Protein AF-A0A382UWT8-F1 (afdb_monomer_lite)

Foldseek 3Di:
DVVLVVLDDPPDDDVPVVVLVVVLVVLVPDPPSVVVVVVSVVVSCVSSPDDPPVVVQWDWDQDPNDTDIAGPPPPDRPD

InterPro domains:
  IPR003717 Recombination protein O, RecO [PF02565] (2-72)
  IPR042242 Recombination protein O, C-terminal [G3DSA:1.20.1440.120] (1-76)

Sequence (79 aa):
MNLIKLLTVESQENSNIFKLIDKFFMILPEKNWIKEYVFWELKLLKLVGYDLELKNMVNQEIINNEKKYFVKNSTEKKI

Secondary structure (DSSP, 8-state):
-HHHHHHS-TT---HHHHHHHHHHHHHTTSTTHHHHHHHHHHHHHHHHT----HHHHEEEEEETTEEEEEETT-SS---

Organism: NCBI:txid408172

Radius of gyration: 16.45 Å; chains: 1; bounding box: 38×21×36 Å

pLDDT: mean 83.82, std 10.88, range [48.53, 96.38]

Structure (mmCIF, N/CA/C/O backbone):
data_AF-A0A382UWT8-F1
#
_entry.id   AF-A0A382UWT8-F1
#
loop_
_atom_site.group_PDB
_atom_site.id
_atom_site.type_symbol
_atom_site.label_atom_id
_atom_site.label_alt_id
_atom_site.label_comp_id
_atom_site.label_asym_id
_atom_site.label_entity_id
_atom_site.label_seq_id
_atom_site.pdbx_PDB_ins_code
_atom_site.Cartn_x
_atom_site.Cartn_y
_atom_site.Cartn_z
_atom_site.occupancy
_atom_site.B_iso_or_equiv
_atom_site.auth_seq_id
_atom_site.auth_comp_id
_atom_site.auth_asym_id
_atom_site.auth_atom_id
_atom_site.pdbx_PDB_model_num
ATOM 1 N N . MET A 1 1 ? 2.545 9.957 -11.554 1.00 65.00 1 MET A N 1
ATOM 2 C CA . MET A 1 1 ? 3.777 9.231 -11.954 1.00 65.00 1 MET A CA 1
ATOM 3 C C . MET A 1 1 ? 5.049 9.698 -11.253 1.00 65.00 1 MET A C 1
ATOM 5 O O . MET A 1 1 ? 5.892 8.846 -11.012 1.00 65.00 1 MET A O 1
ATOM 9 N N . ASN A 1 2 ? 5.192 10.976 -10.868 1.00 76.06 2 ASN A N 1
ATOM 10 C CA . ASN A 1 2 ? 6.391 11.458 -10.154 1.00 76.06 2 ASN A CA 1
ATOM 11 C C . ASN A 1 2 ? 6.676 10.700 -8.848 1.00 76.06 2 ASN A C 1
ATOM 13 O O . ASN A 1 2 ? 7.828 10.404 -8.571 1.00 76.06 2 ASN A O 1
ATOM 17 N N . LEU A 1 3 ? 5.634 10.328 -8.095 1.00 74.50 3 LEU A N 1
ATOM 18 C CA . LEU A 1 3 ? 5.770 9.549 -6.862 1.00 74.50 3 LEU A CA 1
ATOM 19 C C . LEU A 1 3 ? 6.412 8.176 -7.107 1.00 74.50 3 LEU A C 1
ATOM 21 O O . LEU A 1 3 ? 7.370 7.823 -6.438 1.00 74.50 3 LEU A O 1
ATOM 25 N N . ILE A 1 4 ? 5.930 7.427 -8.103 1.00 76.50 4 ILE A N 1
ATOM 26 C CA . ILE A 1 4 ? 6.509 6.122 -8.455 1.00 76.50 4 ILE A CA 1
ATOM 27 C C . ILE A 1 4 ? 7.960 6.311 -8.892 1.00 76.50 4 ILE A C 1
ATOM 29 O O . ILE A 1 4 ? 8.836 5.650 -8.360 1.00 76.50 4 ILE A O 1
ATOM 33 N N . LYS A 1 5 ? 8.227 7.280 -9.777 1.00 78.06 5 LYS A N 1
ATOM 34 C CA . LYS A 1 5 ? 9.583 7.573 -10.257 1.00 78.06 5 LYS A CA 1
ATOM 35 C C . LYS A 1 5 ? 10.554 7.941 -9.126 1.00 78.06 5 LYS A C 1
ATOM 37 O O . LYS A 1 5 ? 11.716 7.576 -9.195 1.00 78.06 5 LYS A O 1
ATOM 42 N N . LEU A 1 6 ? 10.082 8.657 -8.107 1.00 78.69 6 LEU A N 1
ATOM 43 C CA . LEU A 1 6 ? 10.879 9.029 -6.936 1.00 78.69 6 LEU A CA 1
ATOM 44 C C . LEU A 1 6 ? 11.179 7.826 -6.032 1.00 78.69 6 LEU A C 1
ATOM 46 O O . LEU A 1 6 ? 12.239 7.760 -5.423 1.00 78.69 6 LEU A O 1
ATOM 50 N N . LEU A 1 7 ? 10.220 6.908 -5.921 1.00 77.62 7 LEU A N 1
ATOM 51 C CA . LEU A 1 7 ? 10.243 5.807 -4.964 1.00 77.62 7 LEU A CA 1
ATOM 52 C C . LEU A 1 7 ? 10.795 4.493 -5.537 1.00 77.62 7 LEU A C 1
ATOM 54 O O . LEU A 1 7 ? 11.027 3.554 -4.782 1.00 77.62 7 LEU A O 1
ATOM 58 N N . THR A 1 8 ? 10.995 4.393 -6.851 1.00 79.62 8 THR A N 1
ATOM 59 C CA . THR A 1 8 ? 11.515 3.186 -7.509 1.00 79.62 8 THR A CA 1
ATOM 60 C C . THR A 1 8 ? 12.879 3.428 -8.130 1.00 79.62 8 THR A C 1
ATOM 62 O O . THR A 1 8 ? 13.109 4.477 -8.727 1.00 79.62 8 THR A O 1
ATOM 65 N N . VAL A 1 9 ? 13.754 2.425 -8.064 1.00 81.12 9 VAL A N 1
ATOM 66 C CA . VAL A 1 9 ? 15.057 2.453 -8.738 1.00 81.12 9 VAL A CA 1
ATOM 67 C C . VAL A 1 9 ? 14.864 2.405 -10.254 1.00 81.12 9 VAL A C 1
ATOM 69 O O . VAL A 1 9 ? 14.042 1.642 -10.767 1.00 81.12 9 VAL A O 1
ATOM 72 N N . GLU A 1 10 ? 15.628 3.220 -10.981 1.00 75.75 10 GLU A N 1
ATOM 73 C CA . GLU A 1 10 ? 15.580 3.241 -12.442 1.00 75.75 10 GLU A CA 1
ATOM 74 C C . GLU A 1 10 ? 15.975 1.880 -13.036 1.00 75.75 10 GLU A C 1
ATOM 76 O O . GLU A 1 10 ? 16.931 1.243 -12.598 1.00 75.75 10 GLU A O 1
ATOM 81 N N . SER A 1 11 ? 15.239 1.442 -14.061 1.00 74.50 11 SER A N 1
ATOM 82 C CA . SER A 1 11 ? 15.477 0.191 -14.805 1.00 74.50 11 SER A CA 1
ATOM 83 C C . SER A 1 11 ? 15.415 -1.107 -13.985 1.00 74.50 11 SER A C 1
ATOM 85 O O . SER A 1 11 ? 15.749 -2.169 -14.505 1.00 74.50 11 SER A O 1
ATOM 87 N N . GLN A 1 12 ? 14.949 -1.061 -12.734 1.00 79.88 12 GLN A N 1
ATOM 88 C CA . GLN A 1 12 ? 14.634 -2.266 -11.977 1.00 79.88 12 GLN A CA 1
ATOM 89 C C . GLN A 1 12 ? 13.241 -2.769 -12.365 1.00 79.88 12 GLN A C 1
ATOM 91 O O . GLN A 1 12 ? 12.248 -2.044 -12.271 1.00 79.88 12 GLN A O 1
ATOM 96 N N . GLU A 1 13 ? 13.144 -4.037 -12.758 1.00 81.75 13 GLU A N 1
ATOM 97 C CA . GLU A 1 13 ? 11.844 -4.651 -12.999 1.00 81.75 13 GLU A CA 1
ATOM 98 C C . GLU A 1 13 ? 11.033 -4.734 -11.703 1.00 81.75 13 GLU A C 1
ATOM 100 O O . GLU A 1 13 ? 11.455 -5.324 -10.707 1.00 81.75 13 GLU A O 1
ATOM 105 N N . ASN A 1 14 ? 9.825 -4.169 -11.726 1.00 84.75 14 ASN A N 1
ATOM 106 C CA . ASN A 1 14 ? 8.875 -4.304 -10.632 1.00 84.75 14 ASN A CA 1
ATOM 107 C C . ASN A 1 14 ? 7.472 -4.601 -11.171 1.00 84.75 14 ASN A C 1
ATOM 109 O O . ASN A 1 14 ? 6.617 -3.724 -11.320 1.00 84.75 14 ASN A O 1
ATOM 113 N N . SER A 1 15 ? 7.235 -5.881 -11.463 1.00 88.81 15 SER A N 1
ATOM 114 C CA . SER A 1 15 ? 5.962 -6.373 -12.005 1.00 88.81 15 SER A CA 1
ATOM 115 C C . SER A 1 15 ? 4.770 -6.104 -11.078 1.00 88.81 15 SER A C 1
ATOM 117 O O . SER A 1 15 ? 3.643 -5.936 -11.547 1.00 88.81 15 SER A O 1
ATOM 119 N N . ASN A 1 16 ? 5.007 -6.003 -9.767 1.00 90.56 16 ASN A N 1
ATOM 120 C CA . ASN A 1 16 ? 3.977 -5.663 -8.789 1.00 90.56 16 ASN A CA 1
ATOM 121 C C . ASN A 1 16 ? 3.547 -4.201 -8.909 1.00 90.56 16 ASN A C 1
ATOM 123 O O . ASN A 1 16 ? 2.348 -3.932 -8.947 1.00 90.56 16 ASN A O 1
ATOM 127 N N . ILE A 1 17 ? 4.501 -3.271 -9.018 1.00 89.50 17 ILE A N 1
ATOM 128 C CA . ILE A 1 17 ? 4.204 -1.849 -9.233 1.00 89.50 17 ILE A CA 1
ATOM 129 C C . ILE A 1 17 ? 3.553 -1.638 -10.600 1.00 89.50 17 ILE A C 1
ATOM 131 O O . ILE A 1 17 ? 2.584 -0.893 -10.691 1.00 89.50 17 ILE A O 1
ATOM 135 N N . PHE A 1 18 ? 3.996 -2.348 -11.640 1.00 90.19 18 PHE A N 1
ATOM 136 C CA . PHE A 1 18 ? 3.354 -2.289 -12.956 1.00 90.19 18 PHE A CA 1
ATOM 137 C C . PHE A 1 18 ? 1.866 -2.680 -12.895 1.00 90.19 18 PHE A C 1
ATOM 139 O O . PHE A 1 18 ? 1.002 -1.919 -13.326 1.00 90.19 18 PHE A O 1
ATOM 146 N N . LYS A 1 19 ? 1.542 -3.818 -12.266 1.00 93.31 19 LYS A N 1
ATOM 147 C CA . LYS A 1 19 ? 0.146 -4.235 -12.029 1.00 93.31 19 LYS A CA 1
ATOM 148 C C . LYS A 1 19 ? -0.617 -3.248 -11.143 1.00 93.31 19 LYS A C 1
ATOM 150 O O . LYS A 1 19 ? -1.830 -3.109 -11.272 1.00 93.31 19 LYS A O 1
ATOM 155 N N . LEU A 1 20 ? 0.071 -2.593 -10.208 1.00 93.75 20 LEU A N 1
ATOM 156 C CA . LEU A 1 20 ? -0.528 -1.563 -9.368 1.00 93.75 20 LEU A CA 1
ATOM 157 C C . LEU A 1 20 ? -0.929 -0.351 -10.221 1.00 93.75 20 LEU A C 1
ATOM 159 O O . LEU A 1 20 ? -2.044 0.135 -10.076 1.00 93.75 20 LEU A O 1
ATOM 163 N N . ILE A 1 21 ? -0.073 0.099 -11.139 1.00 91.81 21 ILE A N 1
ATOM 164 C CA . ILE A 1 21 ? -0.376 1.198 -12.069 1.00 91.81 21 ILE A CA 1
ATOM 165 C C . ILE A 1 21 ? -1.590 0.860 -12.939 1.00 91.81 21 ILE A C 1
ATOM 167 O O . ILE A 1 21 ? -2.461 1.704 -13.107 1.00 91.81 21 ILE A O 1
ATOM 171 N N . ASP A 1 22 ? -1.699 -0.368 -13.438 1.00 93.69 22 ASP A N 1
ATOM 172 C CA . ASP A 1 22 ? -2.879 -0.792 -14.201 1.00 93.69 22 ASP A CA 1
ATOM 173 C C . ASP A 1 22 ? -4.172 -0.650 -13.370 1.00 93.69 22 ASP A C 1
ATOM 175 O O . ASP A 1 22 ? -5.140 -0.005 -13.777 1.00 93.69 22 ASP A O 1
ATOM 179 N N . LYS A 1 23 ? -4.138 -1.112 -12.112 1.00 94.31 23 LYS A N 1
ATOM 180 C CA . LYS A 1 23 ? -5.25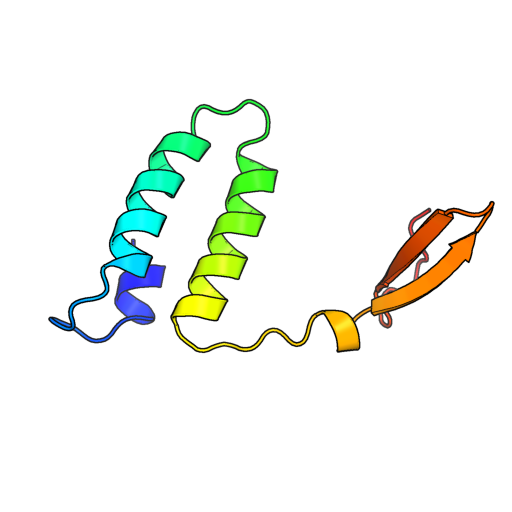4 -0.939 -11.167 1.00 94.31 23 LYS A CA 1
ATOM 181 C C . LYS A 1 23 ? -5.584 0.521 -10.867 1.00 94.31 23 LYS A C 1
ATOM 183 O O . LYS A 1 23 ? -6.746 0.820 -10.623 1.00 94.31 23 LYS A O 1
ATOM 188 N N . PHE A 1 24 ? -4.603 1.426 -10.872 1.00 94.31 24 PHE A N 1
ATOM 189 C CA . PHE A 1 24 ? -4.860 2.855 -10.667 1.00 94.31 24 PHE A CA 1
ATOM 190 C C . PHE A 1 24 ? -5.839 3.385 -11.714 1.00 94.31 24 PHE A C 1
ATOM 192 O O . PHE A 1 24 ? -6.828 4.021 -11.361 1.00 94.31 24 PHE A O 1
ATOM 199 N N . PHE A 1 25 ? -5.609 3.069 -12.990 1.00 94.25 25 PHE A N 1
ATOM 200 C CA . PHE A 1 25 ? -6.481 3.521 -14.072 1.00 94.25 25 PHE A CA 1
ATOM 201 C C . PHE A 1 25 ? -7.878 2.899 -14.002 1.00 94.25 25 PHE A C 1
ATOM 203 O O . PHE A 1 25 ? -8.848 3.566 -14.352 1.00 94.25 25 PHE A O 1
ATOM 210 N N . MET A 1 26 ? -7.994 1.670 -13.491 1.00 95.50 26 MET A N 1
ATOM 211 C CA . MET A 1 26 ? -9.290 1.024 -13.249 1.00 95.50 26 MET A CA 1
ATOM 212 C C . MET A 1 26 ? -10.082 1.670 -12.103 1.00 95.50 26 MET A C 1
ATOM 214 O O . MET A 1 26 ? -11.307 1.661 -12.144 1.00 95.50 26 MET A O 1
ATOM 218 N N . ILE A 1 27 ? -9.400 2.249 -11.109 1.00 96.00 27 ILE A N 1
ATOM 219 C CA . ILE A 1 27 ? -10.020 2.884 -9.936 1.00 96.00 27 ILE A CA 1
ATOM 220 C C . ILE A 1 27 ? -10.609 4.263 -10.266 1.00 96.00 27 ILE A C 1
ATOM 222 O O . ILE A 1 27 ? -11.650 4.631 -9.728 1.00 96.00 27 ILE A O 1
ATOM 226 N N . LEU A 1 28 ? -9.958 5.041 -11.136 1.00 92.62 28 LEU A N 1
ATOM 227 C CA . LEU A 1 28 ? -10.381 6.407 -11.478 1.00 92.62 28 LEU A CA 1
ATOM 228 C C . LEU A 1 28 ? -11.855 6.560 -11.917 1.00 92.62 28 LEU A C 1
ATOM 230 O O . LEU A 1 28 ? -12.474 7.537 -11.497 1.00 92.62 28 LEU A O 1
ATOM 234 N N . PRO A 1 29 ? -12.446 5.662 -12.733 1.00 96.38 29 PRO A N 1
ATOM 235 C CA . PRO A 1 29 ? -13.856 5.764 -13.111 1.00 96.38 29 PRO A CA 1
ATOM 236 C C . PRO A 1 29 ? -14.837 5.348 -12.004 1.00 96.38 29 PRO A C 1
ATOM 238 O O . PRO A 1 29 ? -16.047 5.505 -12.176 1.00 96.38 29 PRO A O 1
ATOM 241 N N . GLU A 1 30 ? -14.372 4.794 -10.882 1.00 94.94 30 GLU A N 1
ATOM 242 C CA . GLU A 1 30 ? -15.270 4.331 -9.830 1.00 94.94 30 GLU A CA 1
ATOM 243 C C . GLU A 1 30 ? -15.935 5.487 -9.074 1.00 94.94 30 GLU A C 1
ATOM 245 O O . GLU A 1 30 ? -15.344 6.531 -8.793 1.00 94.94 30 GLU A O 1
ATOM 250 N N . LYS A 1 31 ? -17.175 5.262 -8.627 1.00 95.00 31 LYS A N 1
ATOM 251 C CA . LYS A 1 31 ? -17.938 6.244 -7.840 1.00 95.00 31 LYS A CA 1
ATOM 252 C C . LYS A 1 31 ? -17.198 6.700 -6.574 1.00 95.00 31 LYS A C 1
ATOM 254 O O . LYS A 1 31 ? -17.325 7.851 -6.174 1.00 95.00 31 LYS A O 1
ATOM 259 N N . ASN A 1 32 ? -16.434 5.800 -5.952 1.00 93.56 32 ASN A N 1
ATOM 260 C CA . ASN A 1 32 ? -15.679 6.055 -4.723 1.00 93.56 32 ASN A CA 1
ATOM 261 C C . ASN A 1 32 ? -14.161 6.046 -4.965 1.00 93.56 32 ASN A C 1
ATOM 263 O O . ASN A 1 32 ? -13.403 5.647 -4.078 1.00 93.56 32 ASN A O 1
ATOM 267 N N . TRP A 1 33 ? -13.715 6.496 -6.143 1.00 95.38 33 TRP A N 1
ATOM 268 C CA . TRP A 1 33 ? -12.311 6.447 -6.555 1.00 95.38 33 TRP A CA 1
ATOM 269 C C . TRP A 1 33 ? -11.339 7.042 -5.525 1.00 95.38 33 TRP A C 1
ATOM 271 O O . TRP A 1 33 ? -10.235 6.539 -5.392 1.00 95.38 33 TRP A O 1
ATOM 281 N N . ILE A 1 34 ? -11.734 8.062 -4.749 1.00 94.81 34 ILE A N 1
ATOM 282 C CA . ILE A 1 34 ? -10.874 8.680 -3.719 1.00 94.81 34 ILE A CA 1
ATOM 283 C C . ILE A 1 34 ? -10.504 7.667 -2.629 1.00 94.81 34 ILE A C 1
ATOM 285 O O . ILE A 1 34 ? -9.348 7.573 -2.225 1.00 94.81 34 ILE A O 1
ATOM 289 N N . LYS A 1 35 ? -11.481 6.891 -2.150 1.00 94.69 35 LYS A N 1
ATOM 290 C CA . LYS A 1 35 ? -11.252 5.868 -1.122 1.00 94.69 35 LYS A CA 1
ATOM 291 C C . LYS A 1 35 ? -10.319 4.782 -1.654 1.00 94.69 35 LYS A C 1
ATOM 293 O O . LYS A 1 35 ? -9.370 4.391 -0.979 1.00 94.69 35 LYS A O 1
ATOM 298 N N . GLU A 1 36 ? -10.578 4.323 -2.870 1.00 95.81 36 GLU A N 1
ATOM 299 C CA . GLU A 1 36 ? -9.758 3.309 -3.529 1.00 95.81 36 GLU A CA 1
ATOM 300 C C . GLU A 1 36 ? -8.353 3.826 -3.863 1.00 95.81 36 GLU A C 1
ATOM 302 O O . GLU A 1 36 ? -7.375 3.093 -3.726 1.00 95.81 36 GLU A O 1
ATOM 307 N N . TYR A 1 37 ? -8.224 5.111 -4.195 1.00 94.69 37 TYR A N 1
ATOM 308 C CA . TYR A 1 37 ? -6.949 5.791 -4.393 1.00 94.69 37 TYR A CA 1
ATOM 309 C C . TYR A 1 37 ? -6.105 5.802 -3.113 1.00 94.69 37 TYR A C 1
ATOM 311 O O . TYR A 1 37 ? -4.925 5.463 -3.165 1.00 94.69 37 TYR A O 1
ATOM 319 N N . VAL A 1 38 ? -6.703 6.092 -1.951 1.00 93.81 38 VAL A N 1
ATOM 320 C CA . VAL A 1 38 ? -5.992 6.009 -0.661 1.00 93.81 38 VAL A CA 1
ATOM 321 C C . VAL A 1 38 ? -5.466 4.589 -0.427 1.00 93.81 38 VAL A C 1
ATOM 323 O O . VAL A 1 38 ? -4.299 4.404 -0.089 1.00 93.81 38 VAL A O 1
ATOM 326 N N . PHE A 1 39 ? -6.280 3.555 -0.664 1.00 92.88 39 PHE A N 1
ATOM 327 C CA . PHE A 1 39 ? -5.806 2.171 -0.534 1.00 92.88 39 PHE A CA 1
ATOM 328 C C . PHE A 1 39 ? -4.721 1.807 -1.544 1.00 92.88 39 PHE A C 1
ATOM 330 O O . PHE A 1 39 ? -3.818 1.028 -1.228 1.00 92.88 39 PHE A O 1
ATOM 337 N N . TRP A 1 40 ? -4.820 2.329 -2.761 1.00 94.94 40 TRP A N 1
ATOM 338 C CA . TRP A 1 40 ? -3.815 2.154 -3.794 1.00 94.94 40 TRP A CA 1
ATOM 339 C C . TRP A 1 40 ? -2.467 2.750 -3.368 1.00 94.94 40 TRP A C 1
ATOM 341 O O . TRP A 1 40 ? -1.443 2.074 -3.468 1.00 94.94 40 TRP A O 1
ATOM 351 N N . GLU A 1 41 ? -2.471 3.957 -2.803 1.00 92.25 41 GLU A N 1
ATOM 352 C CA . GLU A 1 41 ? -1.268 4.643 -2.330 1.00 92.25 41 GLU A CA 1
ATOM 353 C C . GLU A 1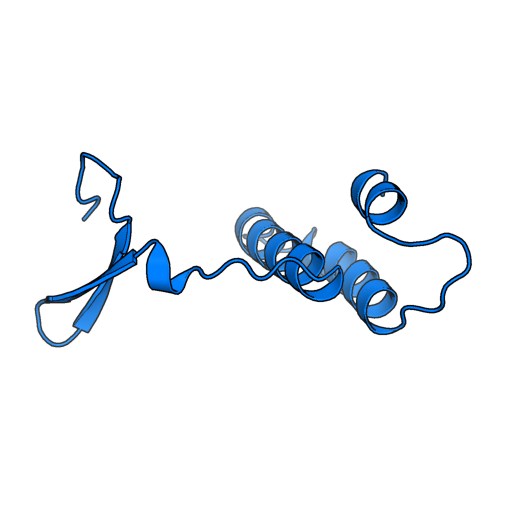 41 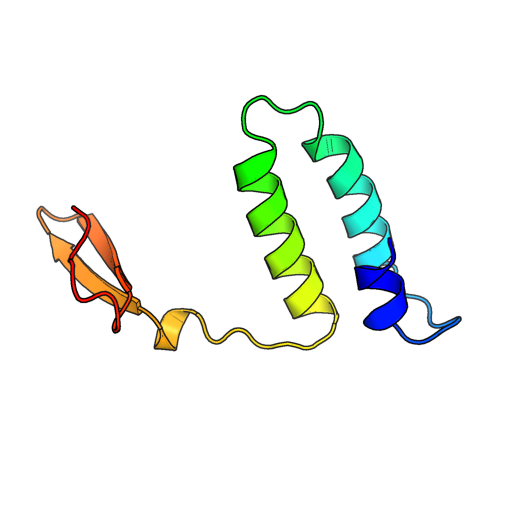? -0.608 3.899 -1.159 1.00 92.25 41 GLU A C 1
ATOM 355 O O . GLU A 1 41 ? 0.596 3.643 -1.187 1.00 92.25 41 GLU A O 1
ATOM 360 N N . LEU A 1 42 ? -1.390 3.424 -0.181 1.00 92.31 42 LEU A N 1
ATOM 361 C CA . LEU A 1 42 ? -0.862 2.603 0.920 1.00 92.31 42 LEU A CA 1
ATOM 362 C C . LEU A 1 42 ? -0.212 1.301 0.416 1.00 92.31 42 LEU A C 1
ATOM 364 O O . LEU A 1 42 ? 0.803 0.855 0.956 1.00 92.31 42 LEU A O 1
ATOM 368 N N . LYS A 1 43 ? -0.771 0.684 -0.634 1.00 91.94 43 LYS A N 1
ATOM 369 C CA . LYS A 1 43 ? -0.175 -0.504 -1.271 1.00 91.94 43 LYS A CA 1
ATOM 370 C C . LYS A 1 43 ? 1.128 -0.166 -1.991 1.00 91.94 43 LYS A C 1
ATOM 372 O O . LYS A 1 43 ? 2.059 -0.966 -1.918 1.00 91.94 43 LYS A O 1
ATOM 377 N N . LEU A 1 44 ? 1.210 0.989 -2.655 1.00 91.94 44 LEU A N 1
ATOM 378 C CA . LEU A 1 44 ? 2.442 1.456 -3.291 1.00 91.94 44 LEU A CA 1
ATOM 379 C C . LEU A 1 44 ? 3.559 1.626 -2.255 1.00 91.94 44 LEU A C 1
ATOM 381 O O . LEU A 1 44 ? 4.638 1.073 -2.443 1.00 91.94 44 LEU A O 1
ATOM 385 N N . LEU A 1 45 ? 3.279 2.314 -1.143 1.00 90.38 45 LEU A N 1
ATOM 386 C CA . LEU A 1 45 ? 4.244 2.521 -0.056 1.00 90.38 45 LEU A CA 1
ATOM 387 C C . LEU A 1 45 ? 4.783 1.187 0.476 1.00 90.38 45 LEU A C 1
ATOM 389 O O . LEU A 1 45 ? 5.996 1.005 0.583 1.00 90.38 45 LEU A O 1
ATOM 393 N N . LYS A 1 46 ? 3.895 0.212 0.697 1.00 89.00 46 LYS A N 1
ATOM 394 C CA . LYS A 1 46 ? 4.289 -1.139 1.111 1.00 89.00 46 LYS A CA 1
ATOM 395 C C . LYS A 1 46 ? 5.199 -1.839 0.095 1.00 89.00 46 LYS A C 1
ATOM 397 O O . LYS A 1 46 ? 6.150 -2.501 0.494 1.00 89.00 46 LYS A O 1
ATOM 402 N N . LEU A 1 47 ? 4.917 -1.718 -1.205 1.00 88.44 47 LEU A N 1
ATOM 403 C CA . LEU A 1 47 ? 5.724 -2.342 -2.266 1.00 88.44 47 LEU A CA 1
ATOM 404 C C . LEU A 1 47 ? 7.106 -1.704 -2.429 1.00 88.44 47 LEU A C 1
ATOM 406 O O . LEU A 1 47 ? 8.034 -2.376 -2.868 1.00 88.44 47 LEU A O 1
ATOM 410 N N . VAL A 1 48 ? 7.232 -0.427 -2.078 1.00 87.62 48 VAL A N 1
ATOM 411 C CA . VAL A 1 48 ? 8.504 0.308 -2.065 1.00 87.62 48 VAL A CA 1
ATOM 412 C C . VAL A 1 48 ? 9.353 -0.051 -0.835 1.00 87.62 48 VAL A C 1
ATOM 414 O O . VAL A 1 48 ? 10.557 0.182 -0.831 1.00 87.62 48 VAL A O 1
ATOM 417 N N . GLY A 1 49 ? 8.756 -0.674 0.186 1.00 84.19 49 GLY A N 1
ATOM 418 C CA . GLY A 1 49 ? 9.454 -1.110 1.399 1.00 84.19 49 GLY A CA 1
ATOM 419 C C . GLY A 1 49 ? 9.156 -0.269 2.638 1.00 84.19 49 GLY A C 1
ATOM 420 O O . GLY A 1 49 ? 9.803 -0.461 3.663 1.00 84.19 49 GLY A O 1
ATOM 421 N N . TYR A 1 50 ? 8.167 0.628 2.585 1.00 85.50 50 TYR A N 1
ATOM 422 C CA . TYR A 1 50 ? 7.658 1.289 3.784 1.00 85.50 50 TYR A CA 1
ATOM 423 C C . TYR A 1 50 ? 6.714 0.343 4.532 1.00 85.50 50 TYR A C 1
ATOM 425 O O . TYR A 1 50 ? 5.599 0.075 4.075 1.00 85.50 50 TYR A O 1
ATOM 433 N N . ASP A 1 51 ? 7.138 -0.150 5.696 1.00 82.75 51 ASP A N 1
ATOM 434 C CA . ASP A 1 51 ? 6.212 -0.769 6.642 1.00 82.75 51 ASP A CA 1
ATOM 435 C C . ASP A 1 51 ? 5.475 0.332 7.412 1.00 82.75 51 ASP A C 1
ATOM 437 O O . ASP A 1 51 ? 6.077 1.148 8.105 1.00 82.75 51 ASP A O 1
ATOM 441 N N . LEU A 1 52 ? 4.157 0.395 7.235 1.00 80.81 52 LEU A N 1
ATOM 442 C CA . LEU A 1 52 ? 3.328 1.469 7.778 1.00 80.81 52 LEU A CA 1
ATOM 443 C C . LEU A 1 52 ? 2.907 1.227 9.233 1.00 80.81 52 LEU A C 1
ATOM 445 O O . LEU A 1 52 ? 2.279 2.107 9.814 1.00 80.81 52 LEU A O 1
ATOM 449 N N . GLU A 1 53 ? 3.168 0.037 9.793 1.00 84.19 53 GLU A N 1
ATOM 450 C CA . GLU A 1 53 ? 2.842 -0.345 11.178 1.00 84.19 53 GLU A CA 1
ATOM 451 C C . GLU A 1 53 ? 1.467 0.161 11.675 1.00 84.19 53 GLU A C 1
ATOM 453 O O . GLU A 1 53 ? 1.299 0.535 12.834 1.00 84.19 53 GLU A O 1
ATOM 458 N N . LEU A 1 54 ? 0.440 0.165 10.813 1.00 82.81 54 LEU A N 1
ATOM 459 C CA . LEU A 1 54 ? -0.839 0.851 11.081 1.00 82.81 54 LEU A CA 1
ATOM 460 C C . LEU A 1 54 ? -1.518 0.387 12.380 1.00 82.81 54 LEU A C 1
ATOM 462 O O . LEU A 1 54 ? -2.221 1.154 13.035 1.00 82.81 54 LEU A O 1
ATOM 466 N N . LYS A 1 55 ? -1.268 -0.863 12.786 1.00 81.75 55 LYS A N 1
ATOM 467 C CA . LYS A 1 55 ? -1.731 -1.438 14.058 1.00 81.75 55 LYS A CA 1
ATOM 468 C C . LYS A 1 55 ? -1.213 -0.668 15.274 1.00 81.75 55 LYS A C 1
ATOM 470 O O . LYS A 1 55 ? -1.928 -0.540 16.260 1.00 81.75 55 LYS A O 1
ATOM 475 N N . ASN A 1 56 ? -0.000 -0.131 15.198 1.00 83.50 56 ASN A N 1
ATOM 476 C CA . ASN A 1 56 ? 0.619 0.628 16.276 1.00 83.50 56 ASN A CA 1
ATOM 477 C C . ASN A 1 56 ? 0.009 2.028 16.414 1.00 83.50 56 ASN A C 1
ATOM 479 O O . ASN A 1 56 ? 0.114 2.619 17.487 1.00 83.50 56 ASN A O 1
ATOM 483 N N . MET A 1 57 ? -0.687 2.521 15.384 1.00 82.75 57 MET A N 1
ATOM 484 C CA . MET A 1 57 ? -1.329 3.839 15.357 1.00 82.75 57 MET A CA 1
ATOM 485 C C . MET A 1 57 ? -2.794 3.822 15.813 1.00 82.75 57 MET A C 1
ATOM 487 O O . MET A 1 57 ? -3.371 4.889 16.031 1.00 82.75 57 MET A O 1
ATOM 491 N N . VAL A 1 58 ? -3.398 2.640 15.981 1.00 84.19 58 VAL A N 1
ATOM 492 C CA . VAL A 1 58 ? -4.810 2.489 16.361 1.00 84.19 58 VAL A CA 1
ATOM 493 C C . VAL A 1 58 ? -4.985 1.764 17.697 1.00 84.19 58 VAL A C 1
ATOM 495 O O . VAL A 1 58 ? -4.228 0.861 18.043 1.00 84.19 58 VAL A O 1
ATOM 498 N N . ASN A 1 59 ? -6.007 2.159 18.448 1.00 84.38 59 ASN A N 1
ATOM 499 C CA . ASN A 1 59 ? -6.577 1.418 19.563 1.00 84.38 59 ASN A CA 1
ATOM 500 C C . ASN A 1 59 ? -7.762 0.597 19.057 1.00 84.38 59 ASN A C 1
ATOM 502 O O . ASN A 1 59 ? -8.565 1.086 18.262 1.00 84.38 59 ASN A O 1
ATOM 506 N N . GLN A 1 60 ? -7.880 -0.640 19.530 1.00 83.94 60 GLN A N 1
ATOM 507 C CA . 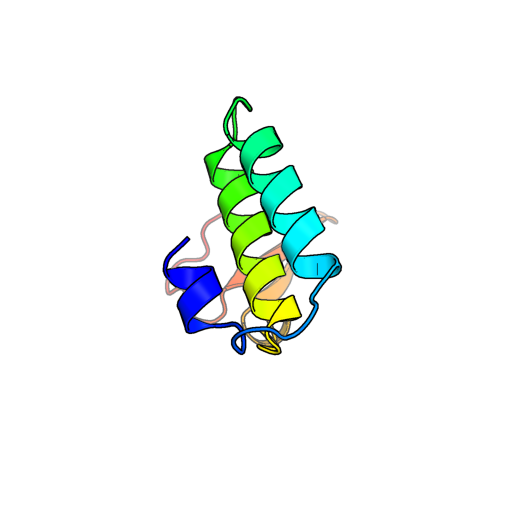GLN A 1 60 ? -9.027 -1.498 19.250 1.00 83.94 60 GLN A CA 1
ATOM 508 C C . GLN A 1 60 ? -9.936 -1.527 20.481 1.00 83.94 60 G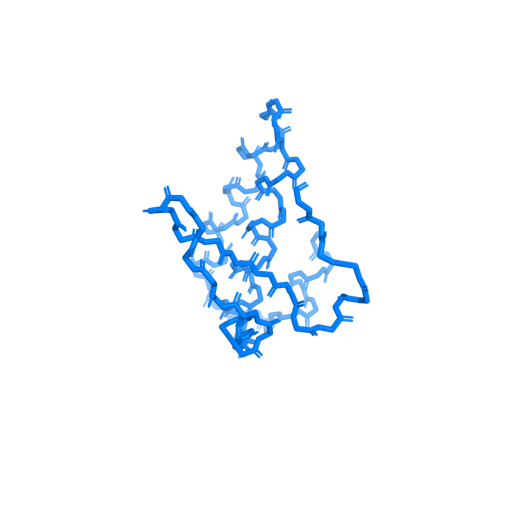LN A C 1
ATOM 510 O O . GLN A 1 60 ? -9.492 -1.896 21.564 1.00 83.94 60 GLN A O 1
ATOM 515 N N . GLU A 1 61 ? -11.209 -1.190 20.303 1.00 83.81 61 GLU A N 1
ATOM 516 C CA . GLU A 1 61 ? -12.245 -1.295 21.336 1.00 83.81 61 GLU A CA 1
ATOM 517 C C . GLU A 1 61 ? -13.392 -2.169 20.800 1.00 83.81 61 GLU A C 1
ATOM 519 O O . GLU A 1 61 ? -13.675 -2.174 19.599 1.00 83.81 61 GLU A O 1
ATOM 524 N N . ILE A 1 62 ? -14.045 -2.941 21.673 1.00 82.06 62 ILE A N 1
ATOM 525 C CA . ILE A 1 62 ? -15.257 -3.695 21.326 1.00 82.06 62 ILE A CA 1
ATOM 526 C C . ILE A 1 62 ? -16.444 -2.907 21.873 1.00 82.06 62 ILE A C 1
ATOM 528 O O . ILE A 1 62 ? -16.597 -2.790 23.085 1.00 82.06 62 ILE A O 1
ATOM 532 N N . ILE A 1 63 ? -17.270 -2.356 20.985 1.00 81.56 63 ILE A N 1
ATOM 533 C CA . ILE A 1 63 ? -18.479 -1.603 21.342 1.00 81.56 63 ILE A CA 1
ATOM 534 C C . ILE A 1 63 ? -19.653 -2.317 20.680 1.00 81.56 63 ILE A C 1
ATOM 536 O O . ILE A 1 63 ? -19.625 -2.542 19.475 1.00 81.56 63 ILE A O 1
ATOM 540 N N . ASN A 1 64 ? -20.676 -2.685 21.455 1.00 77.31 64 ASN A N 1
ATOM 541 C CA . ASN A 1 64 ? -21.872 -3.381 20.957 1.00 77.31 64 ASN A CA 1
ATOM 542 C C . ASN A 1 64 ? -21.559 -4.658 20.150 1.00 77.31 64 ASN A C 1
ATOM 544 O O . ASN A 1 64 ? -22.164 -4.904 19.113 1.00 77.31 64 ASN A O 1
ATOM 548 N N . ASN A 1 65 ? -20.607 -5.473 20.620 1.00 84.94 65 ASN A N 1
ATOM 549 C CA . ASN A 1 65 ? -20.155 -6.701 19.948 1.00 84.94 65 ASN A CA 1
ATOM 550 C C . ASN A 1 65 ? -19.438 -6.493 18.593 1.00 84.94 65 ASN A C 1
ATOM 552 O O . ASN A 1 65 ? -19.082 -7.471 17.936 1.00 84.94 65 ASN A O 1
ATOM 556 N N . GLU A 1 66 ? -19.157 -5.247 18.200 1.00 81.88 66 GLU A N 1
ATOM 557 C CA . GLU A 1 66 ? -18.401 -4.903 16.994 1.00 81.88 66 GLU A CA 1
ATOM 558 C C . GLU A 1 66 ? -16.993 -4.405 17.343 1.00 81.88 66 GLU A C 1
ATOM 560 O O . GLU A 1 66 ? -16.795 -3.626 18.280 1.00 81.88 66 GLU A O 1
ATOM 565 N N . LYS A 1 67 ? -15.989 -4.841 16.570 1.00 82.12 67 LYS A N 1
ATOM 566 C CA . LYS A 1 67 ? -14.610 -4.345 16.693 1.00 82.12 67 LYS A CA 1
ATOM 567 C C . LYS A 1 67 ? -14.497 -2.987 16.007 1.00 82.12 67 LYS A C 1
ATOM 569 O O . LYS A 1 67 ? -14.612 -2.909 14.786 1.00 82.12 67 LYS A O 1
ATOM 574 N N . LYS A 1 68 ? -14.214 -1.939 16.780 1.00 84.00 68 LYS A N 1
ATOM 575 C CA . LYS A 1 68 ? -13.948 -0.588 16.276 1.00 84.00 68 LYS A CA 1
ATOM 576 C C . LYS A 1 68 ? -12.478 -0.223 16.479 1.00 84.00 68 LYS A C 1
ATOM 578 O O . LYS A 1 68 ? -11.862 -0.613 17.471 1.00 84.00 68 LYS A O 1
ATOM 583 N N . TYR A 1 69 ? -11.923 0.513 15.518 1.00 83.62 69 TYR A N 1
ATOM 584 C CA . TYR A 1 69 ? -10.539 0.985 15.528 1.00 83.62 69 TYR A CA 1
ATOM 585 C C . TYR A 1 69 ? -10.523 2.512 15.602 1.00 83.62 69 TYR A C 1
ATOM 587 O O . TYR A 1 69 ? -11.143 3.170 14.771 1.00 83.62 69 TYR A O 1
ATOM 595 N N . PHE A 1 70 ? -9.797 3.066 16.571 1.00 82.12 70 PHE A N 1
ATOM 596 C CA . PHE A 1 70 ? -9.662 4.509 16.787 1.00 82.12 70 PHE A CA 1
ATOM 597 C C . PHE A 1 70 ? -8.195 4.917 16.720 1.00 82.12 70 PHE A C 1
ATOM 599 O O . PHE A 1 70 ? -7.339 4.190 17.208 1.00 82.12 70 PHE A O 1
ATOM 606 N N . VAL A 1 71 ? -7.875 6.074 16.145 1.00 81.94 71 VAL A N 1
ATOM 607 C CA . VAL A 1 71 ? -6.486 6.556 16.086 1.00 81.94 71 VAL A CA 1
ATOM 608 C C . VAL A 1 71 ? -6.026 6.969 17.486 1.00 81.94 71 VAL A C 1
ATOM 610 O O . VAL A 1 71 ? -6.725 7.702 18.178 1.00 81.94 71 VAL A O 1
ATOM 613 N N . LYS A 1 72 ? -4.836 6.525 17.910 1.00 76.06 72 LYS A N 1
ATOM 614 C CA . LYS A 1 72 ? -4.302 6.791 19.261 1.00 76.06 72 LYS A CA 1
ATOM 615 C C . LYS A 1 72 ? -4.166 8.278 19.590 1.00 76.06 72 LYS A C 1
ATOM 617 O O . LYS A 1 72 ? -4.352 8.661 20.737 1.00 76.06 72 LYS A O 1
ATOM 622 N N . ASN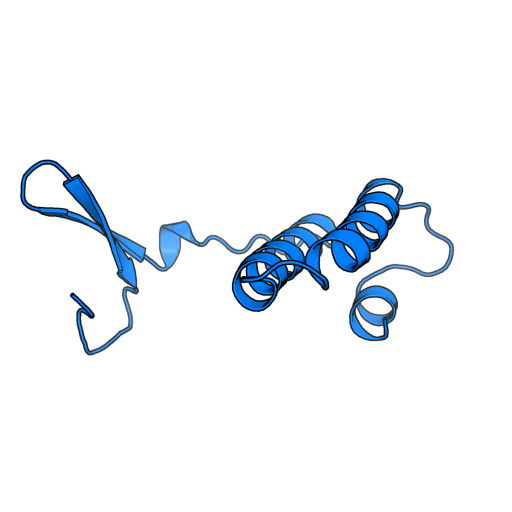 A 1 73 ? -3.826 9.088 18.587 1.00 66.12 73 ASN A N 1
ATOM 623 C CA . ASN A 1 73 ? -3.467 10.499 18.745 1.00 66.12 73 ASN A CA 1
ATOM 624 C C . ASN A 1 73 ? -4.568 11.481 18.310 1.00 66.12 73 ASN A C 1
ATOM 626 O O . ASN A 1 73 ? -4.321 12.685 18.284 1.00 66.12 73 ASN A O 1
ATOM 630 N N . SER A 1 74 ? -5.764 11.010 17.934 1.00 60.62 74 SER A N 1
ATOM 631 C CA . SER A 1 74 ? -6.880 11.927 17.697 1.00 60.62 74 SER A CA 1
ATOM 632 C C . SER A 1 74 ? -7.473 12.326 19.045 1.00 60.62 74 SER A C 1
ATOM 634 O O . SER A 1 74 ? -8.068 11.498 19.731 1.00 60.62 74 SER A O 1
ATOM 636 N N . THR A 1 75 ? -7.341 13.603 19.405 1.00 57.97 75 THR A N 1
ATOM 637 C CA . THR A 1 75 ? -7.991 14.242 20.565 1.00 57.97 75 THR A CA 1
ATOM 638 C C . THR A 1 75 ? -9.516 14.069 20.580 1.00 57.97 75 THR A C 1
ATOM 640 O O . THR A 1 75 ? -10.144 14.255 21.616 1.00 57.97 75 THR A O 1
ATOM 643 N N . GLU A 1 76 ? -10.109 13.645 19.462 1.00 54.44 76 GLU A N 1
ATOM 644 C CA . GLU A 1 76 ? -11.522 13.312 19.319 1.00 54.44 76 GLU A CA 1
ATOM 645 C C . GLU A 1 76 ? -11.687 11.842 18.915 1.00 54.44 76 GLU A C 1
ATOM 647 O O . GLU A 1 76 ? -11.207 11.415 17.860 1.00 54.44 76 GLU A O 1
ATOM 652 N N . LYS A 1 77 ? -12.421 11.058 19.717 1.00 53.94 77 LYS A N 1
ATOM 653 C CA . LYS A 1 77 ? -12.993 9.793 19.241 1.00 53.94 77 LYS A CA 1
ATOM 654 C C . LYS A 1 77 ? -14.073 10.152 18.217 1.00 53.94 77 LYS A C 1
ATOM 656 O O . LYS A 1 77 ? -15.179 10.515 18.605 1.00 53.94 77 LYS A O 1
ATOM 661 N N . LYS A 1 78 ? -13.763 10.095 16.920 1.00 54.97 78 LYS A N 1
ATOM 662 C CA . LYS A 1 78 ? -14.796 10.218 15.880 1.00 54.97 78 LYS A CA 1
ATOM 663 C C . LYS A 1 78 ? -15.635 8.939 15.887 1.00 54.97 78 LYS A C 1
ATOM 665 O O . LYS A 1 78 ? -15.130 7.873 15.536 1.00 54.97 78 LYS A O 1
ATOM 670 N N . ILE A 1 79 ? -16.858 9.066 16.405 1.00 48.53 79 ILE A N 1
ATOM 671 C CA . ILE A 1 79 ? -17.896 8.025 16.487 1.00 48.53 79 ILE A CA 1
ATOM 672 C C . ILE A 1 79 ? -18.596 7.894 15.138 1.00 48.53 79 ILE A C 1
ATOM 674 O O . ILE A 1 79 ? -18.838 8.949 14.509 1.00 48.53 79 ILE A O 1
#